Protein AF-A0A3D1HDV6-F1 (afdb_monomer_lite)

Structure (mmCIF, N/CA/C/O backbone):
data_AF-A0A3D1HDV6-F1
#
_entry.id   AF-A0A3D1HDV6-F1
#
loop_
_atom_site.group_PDB
_atom_site.id
_atom_site.type_symbol
_atom_site.label_atom_id
_atom_site.label_alt_id
_atom_site.label_comp_id
_atom_site.label_asym_id
_atom_site.label_entity_id
_atom_site.label_seq_id
_atom_site.pdbx_PDB_ins_code
_atom_site.Cartn_x
_atom_site.Cartn_y
_atom_site.Cartn_z
_atom_site.occupancy
_atom_site.B_iso_or_equiv
_atom_site.auth_seq_id
_atom_site.auth_comp_id
_atom_site.auth_asym_id
_atom_site.auth_atom_id
_atom_site.pdbx_PDB_model_num
ATOM 1 N N . MET A 1 1 ? 20.019 -2.415 -7.617 1.00 82.81 1 MET A N 1
ATOM 2 C CA . MET A 1 1 ? 20.484 -2.070 -8.975 1.00 82.81 1 MET A CA 1
ATOM 3 C C . MET A 1 1 ? 19.869 -3.050 -9.941 1.00 82.81 1 MET A C 1
ATOM 5 O O . MET A 1 1 ? 19.874 -4.248 -9.653 1.00 82.81 1 MET A O 1
ATOM 9 N N . VAL A 1 2 ? 19.450 -2.563 -11.102 1.00 87.31 2 VAL A N 1
ATOM 10 C CA . VAL A 1 2 ? 19.029 -3.405 -12.216 1.00 87.31 2 VAL A CA 1
ATOM 11 C C . VAL A 1 2 ? 19.843 -3.090 -13.467 1.00 87.31 2 VAL A C 1
ATOM 13 O O . VAL A 1 2 ? 20.175 -1.937 -13.741 1.00 87.31 2 VAL A O 1
ATOM 16 N N . SER A 1 3 ? 20.204 -4.132 -14.207 1.00 86.69 3 SER A N 1
ATOM 17 C CA . SER A 1 3 ? 20.861 -4.044 -15.506 1.00 86.69 3 SER A CA 1
ATOM 18 C C . SER A 1 3 ? 19.996 -4.740 -16.546 1.00 86.69 3 SER A C 1
ATOM 20 O O . SER A 1 3 ? 19.581 -5.888 -16.369 1.00 86.69 3 SER A O 1
ATOM 22 N N . ILE A 1 4 ? 19.685 -4.011 -17.609 1.00 88.56 4 ILE A N 1
ATOM 23 C CA . ILE A 1 4 ? 18.842 -4.474 -18.703 1.00 88.56 4 ILE A CA 1
ATOM 24 C C . ILE A 1 4 ? 19.732 -5.120 -19.759 1.00 88.56 4 ILE A C 1
ATOM 26 O O . ILE A 1 4 ? 20.730 -4.525 -20.163 1.00 88.56 4 ILE A O 1
ATOM 30 N N . ALA A 1 5 ? 19.352 -6.313 -20.215 1.00 86.06 5 ALA A N 1
ATOM 31 C CA . ALA A 1 5 ? 20.015 -7.016 -21.308 1.00 86.06 5 ALA A CA 1
ATOM 32 C C . ALA A 1 5 ? 20.197 -6.105 -22.539 1.00 86.06 5 ALA A C 1
ATOM 34 O O . ALA A 1 5 ? 19.350 -5.248 -22.811 1.00 86.06 5 ALA A O 1
ATOM 35 N N . GLN A 1 6 ? 21.308 -6.245 -23.272 1.00 86.19 6 GLN A N 1
ATOM 36 C CA . GLN A 1 6 ? 21.526 -5.489 -24.516 1.00 86.19 6 GLN A CA 1
ATOM 37 C C . GLN A 1 6 ? 20.803 -6.103 -25.715 1.00 86.19 6 GLN A C 1
ATOM 39 O O . GLN A 1 6 ? 20.452 -5.388 -26.653 1.00 86.19 6 GLN A O 1
ATOM 44 N N . ASN A 1 7 ? 20.609 -7.415 -25.692 1.00 85.75 7 ASN A N 1
ATOM 45 C CA . ASN A 1 7 ? 19.995 -8.211 -26.744 1.00 85.75 7 ASN A CA 1
ATOM 46 C C . ASN A 1 7 ? 19.249 -9.397 -26.107 1.00 85.75 7 ASN A C 1
ATOM 48 O O . ASN A 1 7 ? 19.387 -9.645 -24.911 1.00 85.75 7 ASN A O 1
ATOM 52 N N . ASP A 1 8 ? 18.488 -10.132 -26.915 1.00 80.50 8 ASP A N 1
ATOM 53 C CA . ASP A 1 8 ? 17.668 -11.260 -26.448 1.00 80.50 8 ASP A CA 1
ATOM 54 C C . ASP A 1 8 ? 18.495 -12.480 -25.982 1.00 80.50 8 ASP A C 1
ATOM 56 O O . ASP A 1 8 ? 17.931 -13.430 -25.440 1.00 80.50 8 ASP A O 1
ATOM 60 N N . GLU A 1 9 ? 19.818 -12.479 -26.192 1.00 84.56 9 GLU A N 1
ATOM 61 C CA . GLU A 1 9 ? 20.730 -13.533 -25.724 1.00 84.56 9 GLU A CA 1
ATOM 62 C C . GLU A 1 9 ? 21.292 -13.250 -24.315 1.00 84.56 9 GLU A C 1
ATOM 64 O O . GLU A 1 9 ? 21.787 -14.166 -23.653 1.00 84.56 9 GLU A O 1
ATOM 69 N N . ASP A 1 10 ? 21.183 -12.007 -23.832 1.00 85.62 10 ASP A N 1
ATOM 70 C CA . ASP A 1 10 ? 21.638 -11.575 -22.510 1.00 85.62 10 ASP A CA 1
ATOM 71 C C . ASP A 1 10 ? 20.520 -11.660 -21.452 1.00 85.62 10 ASP A C 1
ATOM 73 O O . ASP A 1 10 ? 19.330 -11.525 -21.733 1.00 85.62 10 ASP A O 1
ATOM 77 N N . ASN A 1 11 ? 20.905 -11.821 -20.182 1.00 84.06 11 ASN A N 1
ATOM 78 C CA . ASN A 1 11 ? 19.955 -11.818 -19.067 1.00 84.06 11 ASN A CA 1
ATOM 79 C C . ASN A 1 11 ? 19.744 -10.407 -18.504 1.00 84.06 11 ASN A C 1
ATOM 81 O O . ASN A 1 11 ? 20.699 -9.656 -18.306 1.00 84.06 11 ASN A O 1
ATOM 85 N N . HIS A 1 12 ? 18.504 -10.088 -18.123 1.00 84.56 12 HIS A N 1
ATOM 86 C CA . HIS A 1 12 ? 18.254 -8.999 -17.178 1.00 84.56 12 HIS A CA 1
ATOM 87 C C . HIS A 1 12 ? 18.770 -9.404 -15.794 1.00 84.56 12 HIS A C 1
ATOM 89 O O . HIS A 1 12 ? 18.513 -10.515 -15.327 1.00 84.56 12 HIS A O 1
ATOM 95 N N . ILE A 1 13 ? 19.488 -8.504 -15.125 1.00 89.81 13 ILE A N 1
ATOM 96 C CA . ILE A 1 13 ? 20.127 -8.786 -13.837 1.00 89.81 13 ILE A CA 1
ATOM 97 C C . ILE A 1 13 ? 19.598 -7.814 -12.792 1.00 89.81 13 ILE A C 1
ATOM 99 O O . ILE A 1 13 ? 19.781 -6.605 -12.911 1.00 89.81 13 ILE A O 1
ATOM 103 N N . ILE A 1 14 ? 19.012 -8.354 -11.725 1.00 90.88 14 ILE A N 1
ATOM 104 C CA . ILE A 1 14 ? 18.724 -7.613 -10.496 1.00 90.88 14 ILE A CA 1
ATOM 105 C C . ILE A 1 14 ? 19.784 -7.990 -9.463 1.00 90.88 14 ILE A C 1
ATOM 107 O O . ILE A 1 14 ? 19.974 -9.167 -9.158 1.00 90.88 14 ILE A O 1
ATOM 111 N N . LEU A 1 15 ? 20.463 -6.986 -8.909 1.00 90.50 15 LEU A N 1
ATOM 112 C CA . LEU A 1 15 ? 21.386 -7.161 -7.792 1.00 90.50 15 LEU A CA 1
ATOM 113 C C . LEU A 1 15 ? 20.774 -6.597 -6.510 1.00 90.50 15 LEU A C 1
ATOM 115 O O . LEU A 1 15 ? 20.483 -5.398 -6.420 1.00 90.50 15 LEU A O 1
ATOM 119 N N . VAL A 1 16 ? 20.655 -7.466 -5.505 1.00 90.69 16 VAL A N 1
ATOM 120 C CA . VAL A 1 16 ? 20.229 -7.136 -4.140 1.00 90.69 16 VAL A CA 1
ATOM 121 C C . VAL A 1 16 ? 21.398 -7.264 -3.162 1.00 90.69 16 VAL A C 1
ATOM 123 O O . VAL A 1 16 ? 22.299 -8.082 -3.342 1.00 90.69 16 VAL A O 1
ATOM 126 N N . ASN A 1 17 ? 21.406 -6.429 -2.122 1.00 89.94 17 ASN A N 1
ATOM 127 C CA . ASN A 1 17 ? 22.474 -6.420 -1.122 1.00 89.94 17 ASN A CA 1
ATOM 128 C C . ASN A 1 17 ? 22.297 -7.581 -0.131 1.00 89.94 17 ASN A C 1
ATOM 130 O O . ASN A 1 17 ? 21.363 -7.567 0.669 1.00 89.94 17 ASN A O 1
ATOM 134 N N . SER A 1 18 ? 23.230 -8.534 -0.133 1.00 93.31 18 SER A N 1
ATOM 135 C CA . SER A 1 18 ? 23.197 -9.720 0.733 1.00 93.31 18 SER A CA 1
ATOM 136 C C . SER A 1 18 ? 23.322 -9.422 2.231 1.00 93.31 18 SER A C 1
ATOM 138 O O . SER A 1 18 ? 23.033 -10.294 3.042 1.00 93.31 18 SER A O 1
ATOM 140 N N . ASN A 1 19 ? 23.762 -8.217 2.610 1.00 94.19 19 ASN A N 1
ATOM 141 C CA . ASN A 1 19 ? 23.863 -7.801 4.012 1.00 94.19 19 ASN A CA 1
ATOM 142 C C . ASN A 1 19 ? 22.526 -7.311 4.597 1.00 94.19 19 ASN A C 1
ATOM 144 O O . ASN A 1 19 ? 22.458 -7.038 5.792 1.00 94.19 19 ASN A O 1
ATOM 148 N N . LYS A 1 20 ? 21.486 -7.151 3.769 1.00 91.00 20 LYS A N 1
ATOM 149 C CA . LYS A 1 20 ? 20.131 -6.791 4.212 1.00 91.00 20 LYS A CA 1
ATOM 150 C C . LYS A 1 20 ? 19.368 -8.020 4.702 1.00 91.00 20 LYS A C 1
ATOM 152 O O . LYS A 1 20 ? 19.710 -9.144 4.328 1.00 91.00 20 LYS A O 1
ATOM 157 N N . SER A 1 21 ? 18.322 -7.821 5.499 1.00 92.81 21 SER A N 1
ATOM 158 C CA . SER A 1 21 ? 17.435 -8.917 5.904 1.00 92.81 21 SER A CA 1
ATOM 159 C C . SER A 1 21 ? 16.737 -9.541 4.689 1.00 92.81 21 SER A C 1
ATOM 161 O O . SER A 1 21 ? 16.686 -8.950 3.608 1.00 92.81 21 SER A O 1
ATOM 163 N N . ARG A 1 22 ? 16.172 -10.742 4.848 1.00 93.19 22 ARG A N 1
ATOM 164 C CA . ARG A 1 22 ? 15.433 -11.396 3.758 1.00 93.19 22 ARG A CA 1
ATOM 165 C C . ARG A 1 22 ? 14.226 -10.563 3.323 1.00 93.19 22 ARG A C 1
ATOM 167 O O . ARG A 1 22 ? 13.957 -10.460 2.133 1.00 93.19 22 ARG A O 1
ATOM 174 N N . GLU A 1 23 ? 13.536 -9.958 4.278 1.00 93.38 23 GLU A N 1
ATOM 175 C CA . GLU A 1 23 ? 12.374 -9.094 4.077 1.00 93.38 23 GLU A CA 1
ATOM 176 C C . GLU A 1 23 ? 12.757 -7.824 3.312 1.00 93.38 23 GLU A C 1
ATOM 178 O O . GLU A 1 23 ? 12.088 -7.436 2.354 1.00 93.38 23 GLU A O 1
ATOM 183 N N . GLU A 1 24 ? 13.875 -7.200 3.689 1.00 91.00 24 GLU A N 1
ATOM 184 C CA . GLU A 1 24 ? 14.412 -6.041 2.977 1.00 91.00 24 GLU A CA 1
ATOM 185 C C . GLU A 1 24 ? 14.844 -6.411 1.554 1.00 91.00 24 GLU A C 1
ATOM 187 O O . GLU A 1 24 ? 14.518 -5.697 0.608 1.00 91.00 24 GLU A O 1
ATOM 192 N N . GLN A 1 25 ? 15.547 -7.534 1.376 1.00 93.06 25 GLN A N 1
ATOM 193 C CA . GLN A 1 25 ? 15.947 -8.020 0.054 1.00 93.06 25 GLN A CA 1
ATOM 194 C C . GLN A 1 25 ? 14.735 -8.336 -0.825 1.00 93.06 25 GLN A C 1
ATOM 196 O O . GLN A 1 25 ? 14.765 -8.032 -2.014 1.00 93.06 25 GLN A O 1
ATOM 201 N N . ASN A 1 26 ? 13.671 -8.902 -0.251 1.00 92.75 26 ASN A N 1
ATOM 202 C CA . ASN A 1 26 ? 12.428 -9.206 -0.955 1.00 92.75 26 ASN A CA 1
ATOM 203 C C . ASN A 1 26 ? 11.780 -7.925 -1.502 1.00 92.75 26 ASN A C 1
ATOM 205 O O . ASN A 1 26 ? 11.525 -7.815 -2.700 1.00 92.75 26 ASN A O 1
ATOM 209 N N . PHE A 1 27 ? 11.606 -6.911 -0.648 1.00 93.88 27 PHE A N 1
ATOM 210 C CA . PHE A 1 27 ? 11.047 -5.626 -1.070 1.00 93.88 27 PHE A CA 1
ATOM 211 C C . PHE A 1 27 ? 11.945 -4.907 -2.089 1.00 93.88 27 PHE A C 1
ATOM 213 O O . PHE A 1 27 ? 11.462 -4.426 -3.113 1.00 93.88 27 PHE A O 1
ATOM 220 N N . HIS A 1 28 ? 13.261 -4.881 -1.852 1.00 92.44 28 HIS A N 1
ATOM 221 C CA . HIS A 1 28 ? 14.230 -4.304 -2.787 1.00 92.44 28 HIS A CA 1
ATOM 222 C C . HIS A 1 28 ? 14.201 -5.021 -4.144 1.00 92.44 28 HIS A C 1
ATOM 224 O O . HIS A 1 28 ? 14.245 -4.367 -5.178 1.00 92.44 28 HIS A O 1
ATOM 230 N N . GLY A 1 29 ? 14.090 -6.350 -4.167 1.00 92.94 29 GLY A N 1
ATOM 231 C CA . GLY A 1 29 ? 13.993 -7.121 -5.405 1.00 92.94 29 GLY A CA 1
ATOM 232 C C . GLY A 1 29 ? 12.786 -6.708 -6.248 1.00 92.94 29 GLY A C 1
ATOM 233 O O . GLY A 1 29 ? 12.935 -6.469 -7.446 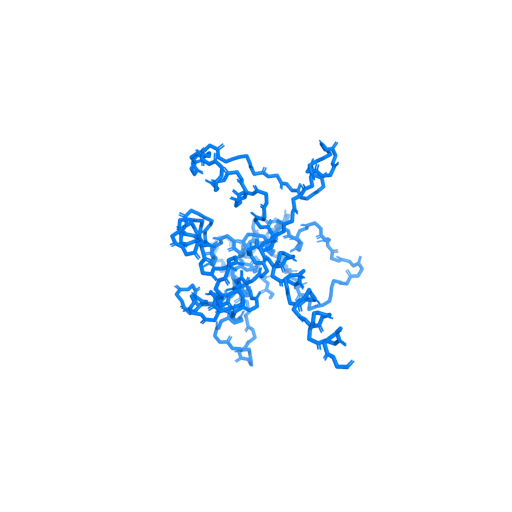1.00 92.94 29 GLY A O 1
ATOM 234 N N . PHE A 1 30 ? 11.612 -6.548 -5.627 1.00 94.50 30 PHE A N 1
ATOM 235 C CA . PHE A 1 30 ? 10.431 -6.045 -6.331 1.00 94.50 30 PHE A CA 1
ATOM 236 C C . PHE A 1 30 ? 10.592 -4.597 -6.797 1.00 94.50 30 PHE A C 1
ATOM 238 O O . PHE A 1 30 ? 10.198 -4.285 -7.915 1.00 94.50 30 PHE A O 1
ATOM 245 N N . HIS A 1 31 ? 11.201 -3.726 -5.993 1.00 93.31 31 HIS A N 1
ATOM 246 C CA . HIS A 1 31 ? 11.485 -2.345 -6.397 1.00 93.31 31 HIS A CA 1
ATOM 247 C C . HIS A 1 31 ? 12.322 -2.300 -7.685 1.00 93.31 31 HIS A C 1
ATOM 249 O O . HIS A 1 31 ? 11.954 -1.633 -8.649 1.00 93.31 31 HIS A O 1
ATOM 255 N N . GLU A 1 32 ? 13.407 -3.071 -7.745 1.00 91.56 32 GLU A N 1
ATOM 256 C CA . GLU A 1 32 ? 14.270 -3.144 -8.930 1.00 91.56 32 GLU A CA 1
ATOM 257 C C . GLU A 1 32 ? 13.571 -3.801 -10.129 1.00 91.56 32 GLU A C 1
ATOM 259 O O . GLU A 1 32 ? 13.813 -3.420 -11.273 1.00 91.56 32 GLU A O 1
ATOM 264 N N . LEU A 1 33 ? 12.667 -4.756 -9.887 1.00 92.06 33 LEU A N 1
ATOM 265 C CA . LEU A 1 33 ? 11.842 -5.362 -10.933 1.00 92.06 33 LEU A CA 1
ATOM 266 C C . LEU A 1 33 ? 10.919 -4.331 -11.601 1.00 92.06 33 LEU A C 1
ATOM 268 O O . LEU A 1 33 ? 10.776 -4.349 -12.822 1.00 92.06 33 LEU A O 1
ATOM 272 N N . ILE A 1 34 ? 10.322 -3.413 -10.834 1.00 91.56 34 ILE A N 1
ATOM 273 C CA . ILE A 1 34 ? 9.437 -2.364 -11.374 1.00 91.56 34 ILE A CA 1
ATOM 274 C C . ILE A 1 34 ? 10.204 -1.341 -12.221 1.00 91.56 34 ILE A C 1
ATOM 276 O O . ILE A 1 34 ? 9.627 -0.745 -13.128 1.00 91.56 34 ILE A O 1
ATOM 280 N N . HIS A 1 35 ? 11.508 -1.181 -11.995 1.00 88.19 35 HIS A N 1
ATOM 281 C CA . HIS A 1 35 ? 12.364 -0.342 -12.837 1.00 88.19 35 HIS A CA 1
ATOM 282 C C . HIS A 1 35 ? 12.670 -0.954 -14.213 1.00 88.19 35 HIS A C 1
ATOM 284 O O . HIS A 1 35 ? 13.010 -0.230 -15.141 1.00 88.19 35 HIS A O 1
ATOM 290 N N . ILE A 1 36 ? 12.527 -2.269 -14.408 1.00 87.75 36 ILE A N 1
ATOM 291 C CA . ILE A 1 36 ? 12.778 -2.903 -15.717 1.00 87.75 36 ILE A CA 1
ATOM 292 C C . ILE A 1 36 ? 11.960 -2.269 -16.856 1.00 87.75 36 ILE A C 1
ATOM 294 O O . ILE A 1 36 ? 12.561 -1.860 -17.851 1.00 87.75 36 ILE A O 1
ATOM 298 N N . PRO A 1 37 ? 10.622 -2.142 -16.752 1.00 85.81 37 PRO A N 1
ATOM 299 C CA . PRO A 1 37 ? 9.817 -1.531 -17.808 1.00 85.81 37 PRO A CA 1
ATOM 300 C C . PRO A 1 37 ? 10.013 -0.015 -17.960 1.00 85.81 37 PRO A C 1
ATOM 302 O O . PRO A 1 37 ? 9.477 0.551 -18.910 1.00 85.81 37 PRO A O 1
ATOM 305 N N . THR A 1 38 ? 10.735 0.658 -17.055 1.00 83.50 38 THR A N 1
ATOM 306 C CA . THR A 1 38 ? 11.004 2.107 -17.148 1.00 83.50 38 THR A CA 1
ATOM 307 C C . THR A 1 38 ? 12.294 2.420 -17.906 1.00 83.50 38 THR A C 1
ATOM 309 O O . THR A 1 38 ? 12.593 3.586 -18.153 1.00 83.50 38 THR A O 1
ATOM 312 N N . ALA A 1 39 ? 13.064 1.401 -18.299 1.00 82.62 39 ALA A N 1
ATOM 313 C CA . ALA A 1 39 ? 14.294 1.588 -19.050 1.00 82.62 39 ALA A CA 1
ATOM 314 C C . ALA A 1 39 ? 14.023 1.985 -20.510 1.00 82.62 39 ALA A C 1
ATOM 316 O O . ALA A 1 39 ? 13.399 1.247 -21.269 1.00 82.62 39 ALA A O 1
ATOM 317 N N . ASP A 1 40 ? 14.589 3.117 -20.932 1.00 78.44 40 ASP A N 1
ATOM 318 C CA . ASP A 1 40 ? 14.392 3.647 -22.287 1.00 78.44 40 ASP A CA 1
ATOM 319 C C . ASP A 1 40 ? 15.103 2.836 -23.384 1.00 78.44 40 ASP A C 1
ATOM 321 O O . ASP A 1 40 ? 14.745 2.929 -24.561 1.00 78.44 40 ASP A O 1
ATOM 325 N N . LYS A 1 41 ? 16.171 2.101 -23.037 1.00 81.19 41 LYS A N 1
ATOM 326 C CA . LYS A 1 41 ? 17.023 1.379 -23.999 1.00 81.19 41 LYS A CA 1
ATOM 327 C C . LYS A 1 41 ? 17.588 0.074 -23.417 1.00 81.19 41 LYS A C 1
ATOM 329 O O . LYS A 1 41 ? 17.934 0.051 -22.230 1.00 81.19 41 LYS A O 1
ATOM 334 N N . PRO A 1 42 ? 17.787 -0.968 -24.248 1.00 79.75 42 PRO A N 1
ATOM 335 C CA . PRO A 1 42 ? 18.593 -2.136 -23.889 1.00 79.75 42 PRO A CA 1
ATOM 336 C C . PRO A 1 42 ? 19.993 -1.739 -23.396 1.00 79.75 42 PRO A C 1
ATOM 338 O O . PRO A 1 42 ? 20.547 -0.726 -23.831 1.00 79.75 42 PRO A O 1
ATOM 341 N N . GLY A 1 43 ? 20.571 -2.516 -22.480 1.00 77.44 43 GLY A N 1
ATOM 342 C CA . GLY A 1 43 ? 21.888 -2.232 -21.894 1.00 77.44 43 GLY A CA 1
ATOM 343 C C . GLY A 1 43 ? 21.911 -1.149 -20.812 1.00 77.44 43 GLY A C 1
ATOM 344 O O . GLY A 1 43 ? 22.988 -0.812 -20.318 1.00 77.44 43 GLY A O 1
ATOM 345 N N . THR A 1 44 ? 20.762 -0.571 -20.450 1.00 82.44 44 THR A N 1
ATOM 346 C CA . THR A 1 44 ? 20.687 0.453 -19.399 1.00 82.44 44 THR A CA 1
ATOM 347 C C . THR A 1 44 ? 20.937 -0.170 -18.026 1.00 82.44 44 THR A C 1
ATOM 349 O O . THR A 1 44 ? 20.356 -1.199 -17.685 1.00 82.44 44 THR A O 1
ATOM 352 N N . THR A 1 45 ? 21.763 0.485 -17.210 1.00 79.12 45 THR A N 1
ATOM 353 C CA . THR A 1 45 ? 21.914 0.158 -15.787 1.00 79.12 45 THR A CA 1
ATOM 354 C C . THR A 1 45 ? 21.264 1.250 -14.956 1.00 79.12 45 THR A C 1
ATOM 356 O O . THR A 1 45 ? 21.684 2.408 -15.002 1.00 79.12 45 THR A O 1
ATOM 359 N N . LEU A 1 46 ? 20.261 0.870 -14.172 1.00 79.38 46 LEU A N 1
ATOM 360 C CA . LEU A 1 46 ? 19.573 1.752 -13.243 1.00 79.38 46 LEU A CA 1
ATOM 361 C C . LEU A 1 46 ? 20.146 1.507 -11.846 1.00 79.38 46 LEU A C 1
ATOM 363 O O . LEU A 1 46 ? 20.059 0.417 -11.271 1.00 79.38 46 LEU A O 1
ATOM 367 N N . ASN A 1 47 ? 20.810 2.537 -11.329 1.00 70.94 47 ASN A N 1
ATOM 368 C CA . ASN A 1 47 ? 21.369 2.532 -9.987 1.00 70.94 47 ASN A CA 1
ATOM 369 C C . ASN A 1 47 ? 20.394 3.224 -9.042 1.00 70.94 47 ASN A C 1
ATOM 371 O O . ASN A 1 47 ? 20.229 4.442 -9.124 1.00 70.94 47 ASN A O 1
ATOM 375 N N . CYS A 1 48 ? 19.813 2.444 -8.137 1.00 62.62 48 CYS A N 1
ATOM 376 C CA . CYS A 1 48 ? 18.941 2.925 -7.076 1.00 62.62 48 CYS A CA 1
ATOM 377 C C . CYS A 1 48 ? 19.795 3.157 -5.825 1.00 62.62 48 CYS A C 1
ATOM 379 O O . CYS A 1 48 ? 20.438 2.232 -5.319 1.00 62.62 48 CYS A O 1
ATOM 381 N N . PHE A 1 49 ? 19.883 4.405 -5.368 1.00 60.94 49 PHE A N 1
ATOM 382 C CA . PHE A 1 49 ? 20.606 4.759 -4.147 1.00 60.94 49 PHE A CA 1
ATOM 383 C C . PHE A 1 49 ? 19.616 4.975 -3.000 1.00 60.94 49 PHE A C 1
ATOM 385 O O . PHE A 1 49 ? 18.559 5.561 -3.204 1.00 60.94 49 PHE A O 1
ATOM 392 N N . ASP A 1 50 ? 20.000 4.609 -1.771 1.00 49.12 50 ASP A N 1
ATOM 393 C CA . ASP A 1 50 ? 19.169 4.812 -0.565 1.00 49.12 50 ASP A CA 1
ATOM 394 C C . ASP A 1 50 ? 18.771 6.291 -0.334 1.00 49.12 50 ASP A C 1
ATOM 396 O O . ASP A 1 50 ? 17.858 6.595 0.431 1.00 49.12 50 ASP A O 1
ATOM 400 N N . LYS A 1 51 ? 19.464 7.236 -0.987 1.00 53.41 51 LYS A N 1
ATOM 401 C CA . LYS A 1 51 ? 19.075 8.646 -1.083 1.00 53.41 51 LYS A CA 1
ATOM 402 C C . LYS A 1 51 ? 18.975 9.034 -2.551 1.00 53.41 51 LYS A C 1
ATOM 404 O O . LYS A 1 51 ? 19.980 8.933 -3.258 1.00 53.41 51 LYS A O 1
ATOM 409 N N . VAL A 1 52 ? 17.808 9.550 -2.951 1.00 55.38 52 VAL A N 1
ATOM 410 C CA . VAL A 1 52 ? 17.563 10.103 -4.291 1.00 55.38 52 V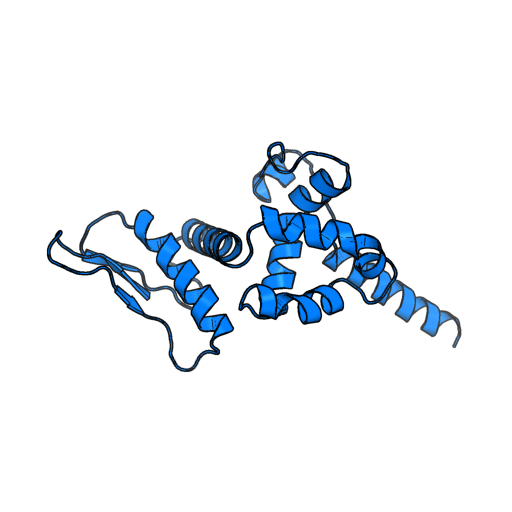AL A CA 1
ATOM 411 C C . VAL A 1 52 ? 18.658 11.119 -4.609 1.00 55.38 52 VAL A C 1
ATOM 413 O O . VAL A 1 52 ? 18.762 12.172 -3.972 1.00 55.38 52 VAL A O 1
ATOM 416 N N . LYS A 1 53 ? 19.527 10.786 -5.563 1.00 57.44 53 LYS A N 1
ATOM 417 C CA . LYS A 1 53 ? 20.542 11.717 -6.066 1.00 57.44 53 LYS A CA 1
ATOM 418 C C . LYS A 1 53 ? 19.881 12.728 -7.013 1.00 57.44 53 LYS A C 1
ATOM 420 O O . LYS A 1 53 ? 18.867 12.397 -7.617 1.00 57.44 53 LYS A O 1
ATOM 425 N N . PRO A 1 54 ? 20.471 13.920 -7.233 1.00 52.47 54 PRO A N 1
ATOM 426 C CA . PRO A 1 54 ? 19.905 14.950 -8.120 1.00 52.47 54 PRO A CA 1
ATOM 427 C C . PRO A 1 54 ? 19.596 14.485 -9.553 1.00 52.47 54 PRO A C 1
ATOM 429 O O . PRO A 1 54 ? 18.827 15.134 -10.250 1.00 52.47 54 PRO A O 1
ATOM 432 N N . ASN A 1 55 ? 20.193 13.368 -9.979 1.00 57.44 55 ASN A N 1
ATOM 433 C CA . ASN A 1 55 ? 20.051 12.803 -11.318 1.00 57.44 55 ASN A CA 1
ATOM 434 C C . ASN A 1 55 ? 19.117 11.573 -11.366 1.00 57.44 55 ASN A C 1
ATOM 436 O O . ASN A 1 55 ? 19.085 10.899 -12.390 1.00 57.44 55 ASN A O 1
ATOM 440 N N . GLN A 1 56 ? 18.421 11.234 -10.275 1.00 66.62 56 GLN A N 1
ATOM 441 C CA . GLN A 1 56 ? 17.396 10.184 -10.260 1.00 66.62 56 GLN A CA 1
ATOM 442 C C . GLN A 1 56 ? 16.008 10.815 -10.391 1.00 66.62 56 GLN A C 1
ATOM 444 O O . GLN A 1 56 ? 15.700 11.796 -9.712 1.00 66.62 56 GLN A O 1
ATOM 449 N N . ASP A 1 57 ? 15.173 10.247 -11.259 1.00 81.81 57 ASP A N 1
ATOM 450 C CA . ASP A 1 57 ? 13.796 10.697 -11.433 1.00 81.81 57 ASP A CA 1
ATOM 451 C C . ASP A 1 57 ? 12.957 10.276 -10.218 1.00 81.81 57 ASP A C 1
ATOM 453 O O . ASP A 1 57 ? 12.676 9.097 -9.997 1.00 81.81 57 ASP A O 1
ATOM 457 N N . SER A 1 58 ? 12.551 11.261 -9.417 1.00 82.56 58 SER A N 1
ATOM 458 C CA . SER A 1 58 ? 11.776 11.036 -8.197 1.00 82.56 58 SER A CA 1
ATOM 459 C C . SER A 1 58 ? 10.401 10.418 -8.457 1.00 82.56 58 SER A C 1
ATOM 461 O O . SER A 1 58 ? 9.872 9.739 -7.576 1.00 82.56 58 SER A O 1
ATOM 463 N N . TYR A 1 59 ? 9.824 10.613 -9.647 1.00 85.75 59 TYR A N 1
ATOM 464 C CA . TYR A 1 59 ? 8.573 9.971 -10.030 1.00 85.75 59 TYR A CA 1
ATOM 465 C C . TYR A 1 59 ? 8.773 8.478 -10.291 1.00 85.75 59 TYR A C 1
ATOM 467 O O . TYR A 1 59 ? 7.963 7.678 -9.824 1.00 85.75 59 TYR A O 1
ATOM 475 N N . LEU A 1 60 ? 9.855 8.092 -10.976 1.00 87.81 60 LEU A N 1
ATOM 476 C CA . LEU A 1 60 ? 10.159 6.681 -11.232 1.00 87.81 60 LEU A CA 1
ATOM 477 C C . LEU A 1 60 ? 10.500 5.931 -9.941 1.00 87.81 60 LEU A C 1
ATOM 479 O O . LEU A 1 60 ? 10.018 4.822 -9.740 1.00 87.81 60 LEU A O 1
ATOM 483 N N . GLU A 1 61 ? 11.247 6.550 -9.026 1.00 88.00 61 GLU A N 1
ATOM 484 C CA . GLU A 1 61 ? 11.534 5.962 -7.708 1.00 88.00 61 GLU A CA 1
ATOM 485 C C . GLU A 1 61 ? 10.266 5.800 -6.859 1.00 88.00 61 GLU A C 1
ATOM 487 O O . GLU A 1 61 ? 10.069 4.780 -6.194 1.00 88.00 61 GLU A O 1
ATOM 492 N N . TRP A 1 62 ? 9.367 6.790 -6.895 1.00 89.12 62 TRP A N 1
ATOM 493 C CA . TRP A 1 62 ? 8.058 6.670 -6.256 1.00 89.12 62 TRP A CA 1
ATOM 494 C C . TRP A 1 62 ? 7.235 5.532 -6.876 1.00 89.12 62 TRP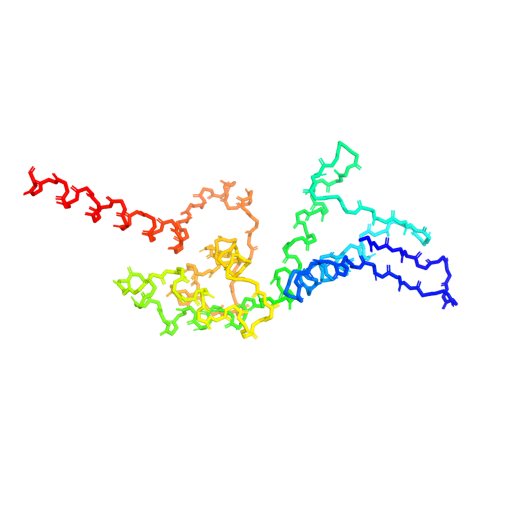 A C 1
ATOM 496 O O . TRP A 1 62 ? 6.693 4.708 -6.141 1.00 89.12 62 TRP A O 1
ATOM 506 N N . LEU A 1 63 ? 7.182 5.443 -8.208 1.00 90.62 63 LEU A N 1
ATOM 507 C CA . LEU A 1 63 ? 6.464 4.385 -8.920 1.00 90.62 63 LEU A CA 1
ATOM 508 C C . LEU A 1 63 ? 7.019 2.996 -8.579 1.00 90.62 63 LEU A C 1
ATOM 510 O O . LEU A 1 63 ? 6.241 2.075 -8.338 1.00 90.62 63 LEU A O 1
ATOM 514 N N . ALA A 1 64 ? 8.344 2.853 -8.508 1.00 91.81 64 ALA A N 1
ATOM 515 C CA . ALA A 1 64 ? 9.004 1.613 -8.118 1.00 91.81 64 ALA A CA 1
ATOM 516 C C . ALA A 1 64 ? 8.663 1.197 -6.685 1.00 91.81 64 ALA A C 1
ATOM 518 O O . ALA A 1 64 ? 8.381 0.025 -6.440 1.00 91.81 64 ALA A O 1
ATOM 519 N N . ASN A 1 65 ? 8.595 2.147 -5.750 1.00 91.56 65 ASN A N 1
ATOM 520 C CA . ASN A 1 65 ? 8.161 1.874 -4.380 1.00 91.56 65 ASN A CA 1
ATOM 521 C C . ASN A 1 65 ? 6.687 1.456 -4.292 1.00 91.56 65 ASN A C 1
ATOM 523 O O . ASN A 1 65 ? 6.380 0.484 -3.603 1.00 91.56 65 ASN A O 1
ATOM 527 N N . GLU A 1 66 ? 5.777 2.135 -4.996 1.00 92.69 66 GLU A N 1
ATOM 528 C CA . GLU A 1 66 ? 4.358 1.744 -5.016 1.00 92.69 66 GLU A CA 1
ATOM 529 C C . GLU A 1 66 ? 4.151 0.379 -5.679 1.00 92.69 66 GLU A C 1
ATOM 531 O O . GLU A 1 66 ? 3.377 -0.442 -5.185 1.00 92.69 66 GLU A O 1
ATOM 536 N N . GLY A 1 67 ? 4.869 0.114 -6.773 1.00 94.56 67 GLY A N 1
ATOM 537 C CA . GLY A 1 67 ? 4.841 -1.175 -7.454 1.00 94.56 67 GLY A CA 1
ATOM 538 C C . GLY A 1 67 ? 5.399 -2.296 -6.578 1.00 94.56 67 GLY A C 1
ATOM 539 O O . GLY A 1 67 ? 4.771 -3.345 -6.463 1.00 94.56 67 GLY A O 1
ATOM 540 N N . ALA A 1 68 ? 6.520 -2.067 -5.889 1.00 95.81 68 ALA A N 1
ATOM 541 C CA . ALA A 1 68 ? 7.078 -3.026 -4.938 1.00 95.81 68 ALA A CA 1
ATOM 542 C C . ALA A 1 68 ? 6.104 -3.334 -3.802 1.00 95.81 68 ALA A C 1
ATOM 544 O O . ALA A 1 68 ? 5.925 -4.494 -3.432 1.00 95.81 68 ALA A O 1
ATOM 545 N N . ALA A 1 69 ? 5.439 -2.304 -3.281 1.00 96.31 69 ALA A N 1
ATOM 546 C CA . ALA A 1 69 ? 4.467 -2.460 -2.216 1.00 96.31 69 ALA A CA 1
ATOM 547 C C . ALA A 1 69 ? 3.218 -3.229 -2.666 1.00 96.31 69 ALA A C 1
ATOM 549 O O . ALA A 1 69 ? 2.727 -4.044 -1.896 1.00 96.31 69 ALA A O 1
ATOM 550 N N . GLU A 1 70 ? 2.730 -3.043 -3.898 1.00 97.19 70 GLU A N 1
ATOM 551 C CA . GLU A 1 70 ? 1.626 -3.855 -4.438 1.00 97.19 70 GLU A CA 1
ATOM 552 C C . GLU A 1 70 ? 2.045 -5.302 -4.726 1.00 97.19 70 GLU A C 1
ATOM 554 O O . GLU A 1 70 ? 1.266 -6.216 -4.474 1.00 97.19 70 GLU A O 1
ATOM 559 N N . MET A 1 71 ? 3.269 -5.533 -5.207 1.00 97.00 71 MET A N 1
ATOM 560 C CA . MET A 1 71 ? 3.782 -6.888 -5.448 1.00 97.00 71 MET A CA 1
ATOM 561 C C . MET A 1 71 ? 3.980 -7.667 -4.144 1.00 97.00 71 MET A C 1
ATOM 563 O O . MET A 1 71 ? 3.637 -8.846 -4.072 1.00 97.00 71 MET A O 1
ATOM 567 N N . ALA A 1 72 ? 4.525 -7.013 -3.115 1.00 97.12 72 ALA A N 1
ATOM 568 C CA . ALA A 1 72 ? 4.779 -7.634 -1.820 1.00 97.12 72 ALA A CA 1
ATOM 569 C C . ALA A 1 72 ? 3.512 -7.731 -0.957 1.00 97.12 72 ALA A C 1
ATOM 571 O O . ALA A 1 72 ? 3.294 -8.736 -0.287 1.00 97.12 72 ALA A O 1
ATOM 572 N N . VAL A 1 73 ? 2.669 -6.696 -0.974 1.00 98.25 73 VAL A N 1
ATOM 573 C CA . VAL A 1 73 ? 1.468 -6.576 -0.137 1.00 98.25 73 VAL A CA 1
ATOM 574 C C . VAL A 1 73 ? 0.274 -6.139 -1.004 1.00 98.25 73 VAL A C 1
ATOM 576 O O . VAL A 1 73 ? -0.125 -4.964 -0.984 1.00 98.25 73 VAL A O 1
ATOM 579 N N . PRO A 1 74 ? -0.325 -7.072 -1.771 1.00 97.81 74 PRO A N 1
ATOM 580 C CA . PRO A 1 74 ? -1.413 -6.751 -2.687 1.00 97.81 74 PRO A CA 1
ATOM 581 C C . PRO A 1 74 ? -2.627 -6.195 -1.949 1.00 97.81 74 PRO A C 1
ATOM 583 O O . PRO A 1 74 ? -3.134 -6.814 -1.003 1.00 97.81 74 PRO A O 1
ATOM 586 N N . TYR A 1 75 ? -3.161 -5.061 -2.409 1.00 98.06 75 TYR A N 1
ATOM 587 C CA . TYR A 1 75 ? -4.278 -4.399 -1.724 1.00 98.06 75 TYR A CA 1
ATOM 588 C C . TYR A 1 75 ? -5.511 -5.314 -1.623 1.00 98.06 75 TYR A C 1
ATOM 590 O O . TYR A 1 75 ? -6.225 -5.305 -0.622 1.00 98.06 75 TYR A O 1
ATOM 598 N N . LYS A 1 76 ? -5.739 -6.162 -2.634 1.00 97.81 76 LYS A N 1
ATOM 599 C CA . LYS A 1 76 ? -6.868 -7.107 -2.674 1.00 97.81 76 LYS A CA 1
ATOM 600 C C . LYS A 1 76 ? -6.816 -8.169 -1.577 1.00 97.81 76 LYS A C 1
ATOM 602 O O . LYS A 1 76 ? -7.848 -8.762 -1.281 1.00 97.81 76 LYS A O 1
ATOM 607 N N . ILE A 1 77 ? -5.642 -8.404 -0.992 1.00 98.50 77 ILE A N 1
ATOM 608 C CA . ILE A 1 77 ? -5.448 -9.306 0.147 1.00 98.50 77 ILE A CA 1
ATOM 609 C C . ILE A 1 77 ? -5.475 -8.501 1.448 1.00 98.50 77 ILE A C 1
ATOM 611 O O . ILE A 1 77 ? -6.201 -8.849 2.378 1.00 98.50 77 ILE A O 1
ATOM 615 N N . LEU A 1 78 ? -4.742 -7.386 1.489 1.00 98.62 78 LEU A N 1
ATOM 616 C CA . LEU A 1 78 ? -4.598 -6.561 2.685 1.00 98.62 78 LEU A CA 1
ATOM 617 C C . LEU A 1 78 ? -5.927 -5.950 3.162 1.00 98.62 78 LEU A C 1
ATOM 619 O O . LEU A 1 78 ? -6.237 -5.996 4.350 1.00 98.62 78 LEU A O 1
ATOM 623 N N . LEU A 1 79 ? -6.728 -5.375 2.262 1.00 98.69 79 LEU A N 1
ATOM 624 C CA . LEU A 1 79 ? -7.951 -4.653 2.637 1.00 98.69 79 LEU A CA 1
ATOM 625 C C . LEU A 1 79 ? -8.997 -5.554 3.322 1.00 98.69 79 LEU A C 1
ATOM 627 O O . LEU A 1 79 ? -9.552 -5.136 4.343 1.00 98.69 79 LEU A O 1
ATOM 631 N N . PRO A 1 80 ? -9.274 -6.782 2.838 1.00 98.62 80 PRO A N 1
ATOM 632 C CA . PRO A 1 80 ? -10.092 -7.747 3.571 1.00 98.62 80 PRO A CA 1
ATOM 633 C C . PRO A 1 80 ? -9.586 -8.051 4.984 1.00 98.62 80 PRO A C 1
ATOM 635 O O . PRO A 1 80 ? -10.403 -8.069 5.903 1.00 98.62 80 PRO A O 1
ATOM 638 N N . MET A 1 81 ? -8.272 -8.228 5.167 1.00 98.56 81 MET A N 1
ATOM 639 C CA . MET A 1 81 ? -7.674 -8.489 6.485 1.00 98.56 81 MET A CA 1
ATOM 640 C C . MET A 1 81 ? -7.866 -7.304 7.436 1.00 98.56 81 MET A C 1
ATOM 642 O O . MET A 1 81 ? -8.299 -7.480 8.576 1.00 98.56 81 MET A O 1
ATOM 646 N N . ILE A 1 82 ? -7.635 -6.082 6.946 1.00 98.50 82 ILE A N 1
ATOM 647 C CA . ILE A 1 82 ? -7.909 -4.854 7.704 1.00 98.50 82 ILE A CA 1
ATOM 648 C C . ILE A 1 82 ? -9.381 -4.809 8.114 1.00 98.50 82 ILE A C 1
ATOM 650 O O . ILE A 1 82 ? -9.691 -4.564 9.274 1.00 98.50 82 ILE A O 1
ATOM 654 N N . LYS A 1 83 ? -10.312 -5.081 7.191 1.00 98.44 83 LYS A N 1
ATOM 655 C CA . LYS A 1 83 ? -11.751 -5.046 7.488 1.00 98.44 83 LYS A CA 1
ATOM 656 C C . LYS A 1 83 ? -12.160 -6.071 8.548 1.00 98.44 83 LYS A C 1
ATOM 658 O O . LYS A 1 83 ? -13.026 -5.756 9.360 1.00 98.44 83 LYS A O 1
ATOM 663 N N . SER A 1 84 ? -11.557 -7.262 8.568 1.00 98.19 84 SER A N 1
ATOM 664 C CA . SER A 1 84 ? -11.844 -8.266 9.601 1.00 98.19 84 SER A CA 1
ATOM 665 C C . SER A 1 84 ? -11.314 -7.895 10.987 1.00 98.19 84 SER A C 1
ATOM 667 O O . SER A 1 84 ? -11.883 -8.345 11.977 1.00 98.19 84 SER A O 1
ATOM 669 N N . GLU A 1 85 ? -10.271 -7.067 11.073 1.00 97.94 85 GLU A N 1
ATOM 670 C CA . GLU A 1 85 ? -9.613 -6.703 12.340 1.00 97.94 85 GLU A CA 1
ATOM 671 C C . GLU A 1 85 ? -9.762 -5.216 12.698 1.00 97.94 85 GLU A C 1
ATOM 673 O O . GLU A 1 85 ? -9.172 -4.738 13.664 1.00 97.94 85 GLU A O 1
ATOM 678 N N . ILE A 1 86 ? -10.602 -4.476 11.967 1.00 97.19 86 ILE A N 1
ATOM 679 C CA . ILE A 1 86 ? -10.708 -3.016 12.077 1.00 97.19 86 ILE A CA 1
ATOM 680 C C . ILE A 1 86 ? -11.059 -2.541 13.493 1.00 97.19 86 ILE A C 1
ATOM 682 O O . ILE A 1 86 ? -10.591 -1.493 13.930 1.00 97.19 86 ILE A O 1
ATOM 686 N N . HIS A 1 87 ? -11.851 -3.323 14.231 1.00 95.94 87 HIS A N 1
ATOM 687 C CA . HIS A 1 87 ? -12.189 -3.023 15.620 1.00 95.94 87 HIS A CA 1
ATOM 688 C C . HIS A 1 87 ? -10.948 -3.048 16.526 1.00 95.94 87 HIS A C 1
ATOM 690 O O . HIS A 1 87 ? -10.721 -2.110 17.290 1.00 95.94 87 HIS A O 1
ATOM 696 N N . GLU A 1 88 ? -10.108 -4.078 16.400 1.00 95.44 88 GLU A N 1
ATOM 697 C CA . GLU A 1 88 ? -8.858 -4.198 17.160 1.00 95.44 88 GLU A CA 1
ATOM 698 C C . GLU A 1 88 ? -7.847 -3.121 16.762 1.00 95.44 88 GLU A C 1
ATOM 700 O O . GLU A 1 88 ? -7.156 -2.567 17.617 1.00 95.44 88 GLU A O 1
ATOM 705 N N . MET A 1 89 ? -7.808 -2.757 15.480 1.00 95.81 89 MET A N 1
ATOM 706 C CA . MET A 1 89 ? -6.928 -1.698 14.988 1.00 95.81 89 MET A CA 1
ATOM 707 C C . MET A 1 89 ? -7.331 -0.307 15.501 1.00 95.81 89 MET A C 1
ATOM 709 O O . MET A 1 89 ? -6.461 0.499 15.815 1.00 95.81 89 MET A O 1
ATOM 713 N N . LEU A 1 90 ? -8.631 -0.002 15.598 1.00 93.12 90 LEU A N 1
ATOM 714 C CA . LEU A 1 90 ? -9.111 1.324 16.016 1.00 93.12 90 LEU A CA 1
ATOM 715 C C . LEU A 1 90 ? -9.254 1.470 17.536 1.00 93.12 90 LEU A C 1
ATOM 717 O O . LEU A 1 90 ? -8.942 2.524 18.094 1.00 93.12 90 LEU A O 1
ATOM 721 N N . ILE A 1 91 ? -9.741 0.434 18.218 1.00 89.50 91 ILE A N 1
ATOM 722 C CA . ILE A 1 91 ? -10.132 0.496 19.637 1.00 89.50 91 ILE A CA 1
ATOM 723 C C . ILE A 1 91 ? -9.224 -0.380 20.503 1.00 89.50 91 ILE A C 1
ATOM 725 O O . ILE A 1 91 ? -8.889 0.015 21.616 1.00 89.50 91 ILE A O 1
ATOM 729 N N . GLY A 1 92 ? -8.786 -1.525 19.981 1.00 91.12 92 GLY A N 1
ATOM 730 C CA . GLY A 1 92 ? -7.903 -2.460 20.677 1.00 91.12 92 GLY A CA 1
ATOM 731 C C . GLY A 1 92 ? -6.420 -2.105 20.545 1.00 91.12 92 GLY A C 1
ATOM 732 O O . GLY A 1 92 ? -6.009 -0.953 20.716 1.00 91.12 92 GLY A O 1
ATOM 733 N N . ASN A 1 93 ? -5.612 -3.111 20.215 1.00 90.44 93 ASN A N 1
ATOM 734 C CA . ASN A 1 93 ? -4.147 -3.053 20.255 1.00 90.44 93 ASN A CA 1
ATOM 735 C C . ASN A 1 93 ? -3.495 -2.100 19.237 1.00 90.44 93 ASN A C 1
ATOM 737 O O . ASN A 1 93 ? -2.303 -1.835 19.360 1.00 90.44 93 ASN A O 1
ATOM 741 N N . GLY A 1 94 ? -4.248 -1.557 18.276 1.00 94.62 94 GLY A N 1
ATOM 742 C CA . GLY A 1 94 ? -3.737 -0.549 17.345 1.00 94.62 94 GLY A CA 1
ATOM 743 C C . GLY A 1 94 ? -3.248 -1.102 16.005 1.00 94.62 94 GLY A C 1
ATOM 744 O O . GLY A 1 94 ? -3.199 -2.314 15.771 1.00 94.62 94 GLY A O 1
ATOM 745 N N . THR A 1 95 ? -2.890 -0.196 15.094 1.00 96.81 95 THR A N 1
ATOM 746 C CA . THR A 1 95 ? -2.415 -0.527 13.742 1.00 96.81 95 THR A CA 1
ATOM 747 C C . THR A 1 95 ? -1.025 -1.153 13.790 1.00 96.81 95 THR A C 1
ATOM 749 O O . THR A 1 95 ? -0.745 -2.057 13.001 1.00 96.81 95 THR A O 1
ATOM 752 N N . TRP A 1 96 ? -0.155 -0.734 14.717 1.00 96.81 96 TRP A N 1
ATOM 753 C CA . TRP A 1 96 ? 1.172 -1.345 14.856 1.00 96.81 96 TRP A CA 1
ATOM 754 C C . TRP A 1 96 ? 1.094 -2.833 15.216 1.00 96.81 96 TRP A C 1
ATOM 756 O O . TRP A 1 96 ? 1.761 -3.644 14.578 1.00 96.81 96 TRP A O 1
ATOM 766 N N . ALA A 1 97 ? 0.213 -3.215 16.145 1.00 97.38 97 ALA A N 1
ATOM 767 C CA . ALA A 1 97 ? 0.024 -4.616 16.524 1.00 97.38 97 ALA A CA 1
ATOM 768 C C . ALA A 1 97 ? -0.455 -5.485 15.345 1.00 97.38 97 ALA A C 1
ATOM 770 O O . ALA A 1 97 ? 0.001 -6.617 15.177 1.00 97.38 97 ALA A O 1
ATOM 771 N N . PHE A 1 98 ? -1.329 -4.946 14.484 1.00 98.31 98 PHE A N 1
ATOM 772 C CA . PHE A 1 98 ? -1.706 -5.603 13.228 1.00 98.31 98 PHE A CA 1
ATOM 773 C C . PHE A 1 98 ? -0.487 -5.802 12.313 1.00 98.31 98 PHE A C 1
ATOM 775 O O . PHE A 1 98 ? -0.312 -6.876 11.736 1.00 98.31 98 PHE A O 1
ATOM 782 N N . CYS A 1 99 ? 0.383 -4.792 12.208 1.00 98.31 99 CYS A N 1
ATOM 783 C CA . CYS A 1 99 ? 1.588 -4.873 11.385 1.00 98.31 99 CYS A CA 1
ATOM 784 C C . CYS A 1 99 ? 2.573 -5.925 11.909 1.00 98.31 99 CYS A C 1
ATOM 786 O O . CYS A 1 99 ? 3.081 -6.723 11.125 1.00 98.31 99 CYS A O 1
ATOM 788 N N . GLU A 1 100 ? 2.815 -5.973 13.220 1.00 98.06 100 GLU A N 1
ATOM 789 C CA . GLU A 1 100 ? 3.681 -6.984 13.840 1.00 98.06 100 GLU A CA 1
ATOM 790 C C . GLU A 1 100 ? 3.152 -8.402 13.627 1.00 98.06 100 GLU A C 1
ATOM 792 O O . GLU A 1 100 ? 3.923 -9.314 13.330 1.00 98.06 100 GLU A O 1
ATOM 797 N N . LYS A 1 101 ? 1.832 -8.576 13.726 1.00 98.25 101 LYS A N 1
ATOM 798 C CA . LYS A 1 101 ? 1.169 -9.865 13.539 1.00 98.25 101 LYS A CA 1
ATOM 799 C C . LYS A 1 101 ? 1.252 -10.371 12.095 1.00 98.25 101 LYS A C 1
ATOM 801 O O . LYS A 1 101 ? 1.487 -11.559 11.897 1.00 98.25 101 LYS A O 1
ATOM 806 N N . HIS A 1 102 ? 1.066 -9.496 11.104 1.00 98.38 102 HIS A N 1
ATOM 807 C CA . HIS A 1 102 ? 0.832 -9.911 9.713 1.00 98.38 102 HIS A CA 1
ATOM 808 C C . HIS A 1 102 ? 1.976 -9.641 8.735 1.00 98.38 102 HIS A C 1
ATOM 810 O O . HIS A 1 102 ? 1.950 -10.160 7.624 1.00 98.38 102 HIS A O 1
ATOM 816 N N . ALA A 1 103 ? 3.010 -8.877 9.096 1.00 98.06 103 ALA A N 1
ATOM 817 C CA . ALA A 1 103 ? 4.084 -8.558 8.147 1.00 98.06 103 ALA A CA 1
ATOM 818 C C . ALA A 1 103 ? 4.806 -9.805 7.605 1.00 98.06 103 ALA A C 1
ATOM 820 O O . ALA A 1 103 ? 5.150 -9.865 6.422 1.00 98.06 103 ALA A O 1
ATOM 821 N N . SER A 1 104 ? 4.963 -10.834 8.445 1.00 97.06 104 SER A N 1
ATOM 822 C CA . SER A 1 104 ? 5.581 -12.098 8.034 1.00 97.06 104 SER A CA 1
ATOM 823 C C . SER A 1 104 ? 4.755 -12.882 7.004 1.00 97.06 104 SER A C 1
ATOM 825 O O . SER A 1 104 ? 5.353 -13.562 6.171 1.00 97.06 104 SER A O 1
ATOM 827 N N . ASP A 1 105 ? 3.425 -12.706 6.968 1.00 97.50 105 ASP A N 1
ATOM 828 C CA . ASP A 1 105 ? 2.542 -13.328 5.964 1.00 97.50 105 ASP A CA 1
ATOM 829 C C . ASP A 1 105 ? 2.862 -12.829 4.543 1.00 97.50 105 ASP A C 1
ATOM 831 O O . ASP A 1 105 ? 2.649 -13.536 3.559 1.00 97.50 105 ASP A O 1
ATOM 835 N N . PHE A 1 106 ? 3.422 -11.620 4.441 1.00 97.00 106 PHE A N 1
ATOM 836 C CA . PHE A 1 106 ? 3.834 -10.981 3.190 1.00 97.00 106 PHE A CA 1
ATOM 837 C C . PHE A 1 106 ? 5.353 -11.029 2.953 1.00 97.00 106 PHE A C 1
ATOM 839 O O . PHE A 1 106 ? 5.843 -10.548 1.932 1.00 97.00 106 PHE A O 1
ATOM 846 N N . GLY A 1 107 ? 6.130 -11.581 3.893 1.00 96.25 107 GLY A N 1
ATOM 847 C CA . GLY A 1 107 ? 7.592 -11.579 3.817 1.00 96.25 107 GLY A CA 1
ATOM 848 C C . GLY A 1 107 ? 8.192 -10.168 3.781 1.00 96.25 107 GLY A C 1
ATOM 849 O O . GLY A 1 107 ? 9.164 -9.935 3.057 1.00 96.25 107 GLY A O 1
ATOM 850 N N . VAL A 1 108 ? 7.595 -9.226 4.519 1.00 96.88 108 VAL A N 1
ATOM 851 C CA . VAL A 1 108 ? 8.067 -7.840 4.674 1.00 96.88 108 VAL A CA 1
ATOM 852 C C . VAL A 1 108 ? 8.273 -7.500 6.153 1.00 96.88 108 VAL A C 1
ATOM 854 O O . VAL A 1 108 ? 7.864 -8.248 7.038 1.00 96.88 108 VAL A O 1
ATOM 857 N N . SER A 1 109 ? 8.907 -6.362 6.444 1.00 96.69 109 SER A N 1
ATOM 858 C CA . SER A 1 109 ? 9.004 -5.863 7.821 1.00 96.69 109 SER A CA 1
ATOM 859 C C . SER A 1 109 ? 7.702 -5.170 8.265 1.00 96.69 109 SER A C 1
ATOM 861 O O . SER A 1 109 ? 6.969 -4.644 7.418 1.00 96.69 109 SER A O 1
ATOM 863 N N . PRO A 1 110 ? 7.416 -5.080 9.580 1.00 97.50 110 PRO A N 1
ATOM 864 C CA . PRO A 1 110 ? 6.245 -4.354 10.087 1.00 97.50 110 PRO A CA 1
ATOM 865 C C . PRO A 1 110 ? 6.165 -2.900 9.612 1.00 97.50 110 PRO A C 1
ATOM 867 O O . PRO A 1 110 ? 5.083 -2.413 9.301 1.00 97.50 110 PRO A O 1
ATOM 870 N N . ILE A 1 111 ? 7.310 -2.225 9.469 1.00 96.44 111 ILE A N 1
ATOM 871 C CA . ILE A 1 111 ? 7.381 -0.848 8.955 1.00 96.44 111 ILE A CA 1
ATOM 872 C C . ILE A 1 111 ? 6.915 -0.775 7.496 1.00 96.44 111 ILE A C 1
ATOM 874 O O . ILE A 1 111 ? 6.180 0.139 7.134 1.00 96.44 111 ILE A O 1
ATOM 878 N N . VAL A 1 112 ? 7.303 -1.735 6.649 1.00 96.00 112 VAL A N 1
ATOM 879 C CA . VAL A 1 112 ? 6.847 -1.782 5.249 1.00 96.00 112 VAL A CA 1
ATOM 880 C C . VAL A 1 112 ? 5.332 -1.977 5.183 1.00 96.00 112 VAL A C 1
ATOM 882 O O . VAL A 1 112 ? 4.662 -1.287 4.414 1.00 96.00 112 VAL A O 1
ATOM 885 N N . LEU A 1 113 ? 4.779 -2.860 6.020 1.00 98.31 113 LEU A N 1
ATOM 886 C CA . LEU A 1 113 ? 3.334 -3.067 6.095 1.00 98.31 113 LEU A CA 1
ATOM 887 C C . LEU A 1 113 ? 2.602 -1.813 6.605 1.00 98.31 113 LEU A C 1
ATOM 889 O O . LEU A 1 113 ? 1.601 -1.413 6.013 1.00 98.31 113 LEU A O 1
ATOM 893 N N . GLN A 1 114 ? 3.127 -1.133 7.628 1.00 98.06 114 GLN A N 1
ATOM 894 C CA . GLN A 1 114 ? 2.560 0.125 8.124 1.00 98.06 114 GLN A CA 1
ATOM 895 C C . GLN A 1 114 ? 2.576 1.223 7.049 1.00 98.06 114 GLN A C 1
ATOM 897 O O . GLN A 1 114 ? 1.562 1.889 6.837 1.00 98.06 114 GLN A O 1
ATOM 902 N N . ASN A 1 115 ? 3.686 1.369 6.319 1.00 96.75 115 ASN A N 1
ATOM 903 C CA . ASN A 1 115 ? 3.795 2.313 5.205 1.00 96.75 115 ASN A CA 1
ATOM 904 C C . ASN A 1 115 ? 2.774 2.008 4.101 1.00 96.75 115 ASN A C 1
ATOM 906 O O . ASN A 1 115 ? 2.189 2.929 3.536 1.00 96.75 115 ASN A O 1
ATOM 910 N N . ARG A 1 116 ? 2.520 0.724 3.813 1.00 97.56 116 ARG A N 1
ATOM 911 C CA . ARG A 1 116 ? 1.496 0.311 2.845 1.00 97.56 116 ARG A CA 1
ATOM 912 C C . ARG A 1 116 ? 0.084 0.664 3.310 1.00 97.56 116 ARG A C 1
ATOM 914 O O . ARG A 1 116 ? -0.724 1.115 2.504 1.00 97.56 116 ARG A O 1
ATOM 921 N N . ILE A 1 117 ? -0.216 0.482 4.596 1.00 98.00 117 ILE A N 1
ATOM 922 C CA . ILE A 1 117 ? -1.500 0.896 5.180 1.00 98.00 117 ILE A CA 1
ATOM 923 C C . ILE A 1 117 ? -1.677 2.415 5.060 1.00 98.00 117 ILE A C 1
ATOM 925 O O . ILE A 1 117 ? -2.759 2.876 4.698 1.00 98.00 117 ILE A O 1
ATOM 929 N N . ASP A 1 118 ? -0.629 3.198 5.327 1.00 96.69 118 ASP A N 1
ATOM 930 C CA . ASP A 1 118 ? -0.690 4.654 5.187 1.00 96.69 118 ASP A CA 1
ATOM 931 C C . ASP A 1 118 ? -0.870 5.092 3.724 1.00 96.69 118 ASP A C 1
ATOM 933 O O . ASP A 1 118 ? -1.721 5.939 3.434 1.00 96.69 118 ASP A O 1
ATOM 937 N N . SER A 1 119 ? -0.145 4.470 2.785 1.00 95.06 119 SER A N 1
ATOM 938 C CA . SER A 1 119 ? -0.233 4.821 1.363 1.00 95.06 119 SER A CA 1
ATOM 939 C C . SER A 1 119 ? -1.602 4.496 0.753 1.00 95.06 119 SE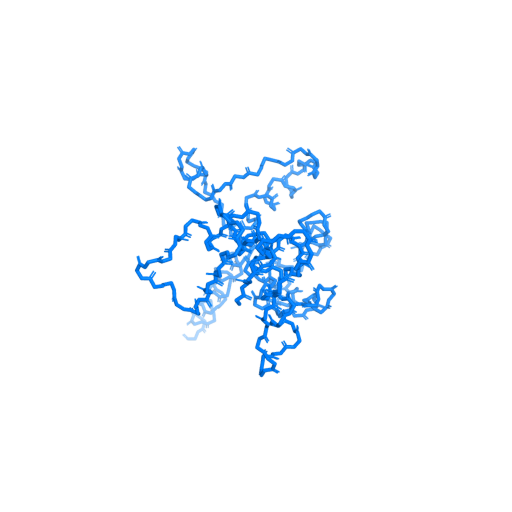R A C 1
ATOM 941 O O . SER A 1 119 ? -2.074 5.246 -0.100 1.00 95.06 119 SER A O 1
ATOM 943 N N . LEU A 1 120 ? -2.279 3.455 1.253 1.00 97.19 120 LEU A N 1
ATOM 944 C CA . LEU A 1 120 ? -3.618 3.025 0.830 1.00 97.19 120 LEU A CA 1
ATOM 945 C C . LEU A 1 120 ? -4.771 3.648 1.634 1.00 97.19 120 LEU A C 1
ATOM 947 O O . LEU A 1 120 ? -5.903 3.169 1.560 1.00 97.19 120 LEU A O 1
ATOM 951 N N . LYS A 1 121 ? -4.541 4.694 2.437 1.00 97.44 121 LYS A N 1
ATOM 952 C CA . LYS A 1 121 ? -5.580 5.236 3.337 1.00 97.44 121 LYS A CA 1
ATOM 953 C C . LYS A 1 121 ? -6.889 5.620 2.643 1.00 97.44 121 LYS A C 1
ATOM 955 O O . LYS A 1 121 ? -7.962 5.460 3.225 1.00 97.44 121 LYS A O 1
ATOM 960 N N . TYR A 1 122 ? -6.818 6.097 1.402 1.00 98.06 122 TYR A N 1
ATOM 961 C CA . TYR A 1 122 ? -8.000 6.450 0.620 1.00 98.06 122 TYR A CA 1
ATOM 962 C C . TYR A 1 122 ? -8.773 5.206 0.161 1.00 98.06 122 TYR A C 1
ATOM 964 O O . TYR A 1 122 ? -9.993 5.134 0.301 1.00 98.06 122 TYR A O 1
ATOM 972 N N . GLU A 1 123 ? -8.066 4.202 -0.341 1.00 98.31 123 GLU A N 1
ATOM 973 C CA . GLU A 1 123 ? -8.601 2.917 -0.782 1.00 98.31 123 GLU A CA 1
ATOM 974 C C . GLU A 1 123 ? -9.199 2.131 0.396 1.00 98.31 123 GLU A C 1
ATOM 976 O O . GLU A 1 123 ? -10.297 1.582 0.289 1.00 98.31 123 GLU A O 1
ATOM 981 N N . ILE A 1 124 ? -8.529 2.146 1.551 1.00 98.44 124 ILE A N 1
ATOM 982 C CA . ILE A 1 124 ? -9.023 1.563 2.803 1.00 98.44 124 ILE A CA 1
ATOM 983 C C . ILE A 1 124 ? -10.332 2.238 3.214 1.00 98.44 124 ILE A C 1
ATOM 985 O O . ILE A 1 124 ? -11.306 1.544 3.501 1.00 98.44 124 ILE A O 1
ATOM 989 N N . GLN A 1 125 ? -10.400 3.573 3.200 1.00 98.06 125 GLN A N 1
ATOM 990 C CA . GLN A 1 125 ? -11.626 4.290 3.553 1.00 98.06 125 GLN A CA 1
ATOM 991 C C . GLN A 1 125 ? -12.792 3.924 2.624 1.00 98.06 125 GLN A C 1
ATOM 993 O O . GLN A 1 125 ? -13.894 3.659 3.107 1.00 98.06 125 GLN A O 1
ATOM 998 N N . GLN A 1 126 ? -12.566 3.886 1.308 1.00 98.56 126 GLN A N 1
ATOM 999 C CA . GLN A 1 126 ? -13.583 3.463 0.339 1.00 98.56 126 GLN A CA 1
ATOM 1000 C C . GLN A 1 126 ? -14.100 2.053 0.656 1.00 98.56 126 GLN A C 1
ATOM 1002 O O . GLN A 1 126 ? -15.310 1.836 0.749 1.00 98.56 126 GLN A O 1
ATOM 1007 N N . TYR A 1 127 ? -13.190 1.103 0.878 1.00 98.69 127 TYR A N 1
ATOM 1008 C CA . TYR A 1 127 ? -13.543 -0.291 1.128 1.00 98.69 127 TYR A CA 1
ATOM 1009 C C . TYR A 1 127 ? -14.284 -0.501 2.454 1.00 98.69 127 TYR A C 1
ATOM 1011 O O . TYR A 1 127 ? -15.278 -1.236 2.517 1.00 98.69 127 TYR A O 1
ATOM 1019 N N . LEU A 1 128 ? -13.843 0.172 3.521 1.00 97.94 128 LEU A N 1
ATOM 1020 C CA . LEU A 1 128 ? -14.520 0.143 4.820 1.00 97.94 128 LEU A CA 1
ATOM 1021 C C . LEU A 1 128 ? -15.928 0.753 4.739 1.00 97.94 128 LEU A C 1
ATOM 1023 O O . LEU A 1 128 ? -16.834 0.257 5.405 1.00 97.94 128 LEU A O 1
ATOM 1027 N N . ASN A 1 129 ? -16.142 1.732 3.854 1.00 97.88 129 ASN A N 1
ATOM 1028 C CA . ASN A 1 129 ? -17.455 2.322 3.566 1.00 97.88 129 ASN A CA 1
ATOM 1029 C C . ASN A 1 129 ? -18.308 1.513 2.569 1.00 97.88 129 ASN A C 1
ATOM 1031 O O . ASN A 1 129 ? -19.387 1.958 2.181 1.00 97.88 129 ASN A O 1
ATOM 1035 N N . GLY A 1 130 ? -17.861 0.318 2.173 1.00 98.12 130 GLY A N 1
ATOM 1036 C CA . GLY A 1 130 ? -18.664 -0.633 1.404 1.00 98.12 130 GLY A CA 1
ATOM 1037 C C . GLY A 1 130 ? -18.441 -0.622 -0.106 1.00 98.12 130 GLY A C 1
ATOM 1038 O O . GLY A 1 130 ? -19.148 -1.348 -0.801 1.00 98.12 130 GLY A O 1
ATOM 1039 N N . VAL A 1 131 ? -17.466 0.133 -0.625 1.00 98.56 131 VAL A N 1
ATOM 1040 C CA . VAL A 1 131 ? -17.087 0.039 -2.045 1.00 98.56 131 VAL A CA 1
ATOM 1041 C C . VAL A 1 131 ? -16.443 -1.334 -2.305 1.00 98.56 131 VAL A C 1
ATOM 1043 O O . VAL A 1 131 ? -15.502 -1.694 -1.596 1.00 98.56 131 VAL A O 1
ATOM 1046 N N . PRO A 1 132 ? -16.916 -2.126 -3.285 1.00 98.00 132 PRO A N 1
ATOM 1047 C CA . PRO A 1 132 ? -16.299 -3.405 -3.646 1.00 98.00 132 PRO A CA 1
ATOM 1048 C C . PRO A 1 132 ? -14.831 -3.274 -4.097 1.00 98.00 132 PRO A C 1
ATOM 1050 O O . PRO A 1 132 ? -14.443 -2.259 -4.671 1.00 98.00 132 PRO A O 1
ATOM 1053 N N . LEU A 1 133 ? -14.010 -4.315 -3.882 1.00 97.38 133 LEU A N 1
ATOM 1054 C CA . LEU A 1 133 ? -12.563 -4.300 -4.196 1.00 97.38 133 LEU A CA 1
ATOM 1055 C C . LEU A 1 133 ? -12.239 -4.009 -5.671 1.00 97.38 133 LEU A C 1
ATOM 1057 O O . LEU A 1 133 ? -11.191 -3.441 -5.980 1.00 97.38 133 LEU A O 1
ATOM 1061 N N . ASP A 1 134 ? -13.105 -4.447 -6.579 1.00 96.81 134 ASP A N 1
ATOM 1062 C CA . ASP A 1 134 ? -13.009 -4.265 -8.028 1.00 96.81 134 ASP A CA 1
ATOM 1063 C C . ASP A 1 134 ? -13.534 -2.900 -8.501 1.00 96.81 134 ASP A C 1
ATOM 1065 O O . ASP A 1 134 ? -13.369 -2.553 -9.668 1.00 96.81 134 ASP A O 1
ATOM 1069 N N . GLN A 1 135 ? -14.126 -2.119 -7.595 1.00 97.88 135 GLN A N 1
ATOM 1070 C CA . GLN A 1 135 ? -14.704 -0.800 -7.861 1.00 97.88 135 GLN A CA 1
ATOM 1071 C C . GLN A 1 135 ? -13.992 0.330 -7.108 1.00 97.88 135 GLN A C 1
ATOM 1073 O O . GLN A 1 135 ? -14.434 1.476 -7.170 1.00 97.88 135 GLN A O 1
ATOM 1078 N N . LEU A 1 136 ? -12.900 0.027 -6.399 1.00 98.00 136 LEU A N 1
ATOM 1079 C CA . LEU A 1 136 ? -12.091 1.047 -5.738 1.00 98.00 136 LEU A CA 1
ATOM 1080 C C . LEU A 1 136 ? -11.505 2.015 -6.767 1.00 98.00 136 LEU A C 1
ATOM 1082 O O . LEU A 1 136 ? -10.869 1.603 -7.740 1.00 98.00 136 LEU A O 1
ATOM 1086 N N . GLU A 1 137 ? -11.666 3.313 -6.522 1.00 97.31 137 GLU A N 1
ATOM 1087 C CA . GLU A 1 137 ? -10.934 4.321 -7.275 1.00 97.31 137 GLU A CA 1
ATOM 1088 C C . GLU A 1 137 ? -9.519 4.430 -6.699 1.00 97.31 137 GLU A C 1
ATOM 1090 O O . GLU A 1 137 ? -9.342 4.809 -5.543 1.00 97.31 137 GLU A O 1
ATOM 1095 N N . ILE A 1 138 ? -8.509 4.120 -7.512 1.00 94.50 138 ILE A N 1
ATOM 1096 C CA . ILE A 1 138 ? -7.102 4.262 -7.126 1.00 94.50 138 ILE A CA 1
ATOM 1097 C C . ILE A 1 138 ? -6.623 5.668 -7.496 1.00 94.50 138 ILE A C 1
ATOM 1099 O O . ILE A 1 138 ? -6.623 6.049 -8.674 1.00 94.50 138 ILE A O 1
ATOM 1103 N N . LEU A 1 139 ? -6.203 6.457 -6.504 1.00 93.75 139 LEU A N 1
ATOM 1104 C CA . LEU A 1 139 ? -5.770 7.843 -6.711 1.00 93.75 139 LEU A CA 1
ATOM 1105 C C . LEU A 1 139 ? -4.440 8.132 -6.027 1.00 93.75 139 LEU A C 1
ATOM 1107 O O . LEU A 1 139 ? -4.300 7.967 -4.821 1.00 93.75 139 LEU A O 1
ATOM 1111 N N . SER A 1 140 ? -3.504 8.734 -6.767 1.00 88.75 140 SER A N 1
ATOM 1112 C CA . SER A 1 140 ? -2.298 9.289 -6.148 1.00 88.75 140 SER A CA 1
ATOM 1113 C C . SER A 1 140 ? -2.641 10.409 -5.162 1.00 88.75 140 SER A C 1
ATOM 1115 O O . SER A 1 140 ? -3.615 11.150 -5.347 1.00 88.75 140 SE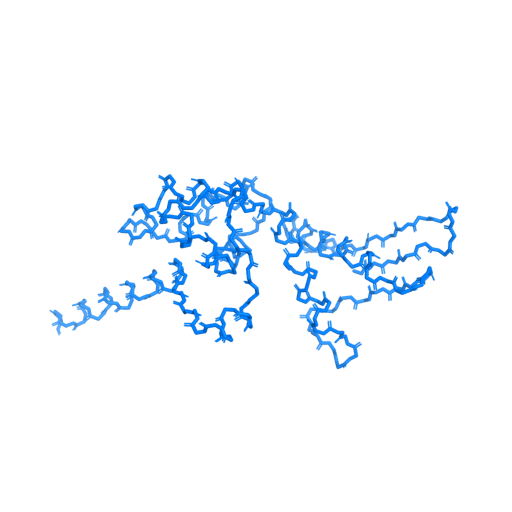R A O 1
ATOM 1117 N N . ILE A 1 141 ? -1.783 10.612 -4.159 1.00 88.56 141 ILE A N 1
ATOM 1118 C CA . ILE A 1 141 ? -1.964 11.658 -3.141 1.00 88.56 141 ILE A CA 1
ATOM 1119 C C . ILE A 1 141 ? -2.130 13.062 -3.750 1.00 88.56 141 ILE A C 1
ATOM 1121 O O . ILE A 1 141 ? -2.905 13.881 -3.261 1.00 88.56 141 ILE A O 1
ATOM 1125 N N . HIS A 1 142 ? -1.452 13.340 -4.867 1.00 89.12 142 HIS A N 1
ATOM 1126 C CA . HIS A 1 142 ? -1.587 14.596 -5.607 1.00 89.12 142 HIS A CA 1
ATOM 1127 C C . HIS A 1 142 ? -2.988 14.759 -6.204 1.00 89.12 142 HIS A C 1
ATOM 1129 O O . HIS A 1 142 ? -3.566 15.846 -6.161 1.00 89.12 142 HIS A O 1
ATOM 1135 N N . LYS A 1 143 ? -3.551 13.676 -6.748 1.00 93.56 143 LYS A N 1
ATOM 1136 C CA . LYS A 1 143 ? -4.884 13.666 -7.356 1.00 93.56 143 LYS A CA 1
ATOM 1137 C C . LYS A 1 143 ? -5.973 13.782 -6.287 1.00 93.56 143 LYS A C 1
ATOM 1139 O O . LYS A 1 143 ? -6.922 14.533 -6.496 1.00 93.56 143 LYS A O 1
ATOM 1144 N N . GLN A 1 144 ? -5.786 13.137 -5.132 1.00 95.25 144 GLN A N 1
ATOM 1145 C CA . GLN A 1 144 ? -6.636 13.313 -3.949 1.00 95.25 144 GLN A CA 1
ATOM 1146 C C . GLN A 1 144 ? -6.647 14.783 -3.497 1.00 95.25 144 GLN A C 1
ATOM 1148 O O . GLN A 1 144 ? -7.710 15.402 -3.458 1.00 95.25 144 GLN A O 1
ATOM 1153 N N . LYS A 1 145 ? -5.466 15.391 -3.293 1.00 94.25 145 LYS A N 1
ATOM 1154 C CA . LYS A 1 145 ? -5.327 16.816 -2.929 1.00 94.25 145 LYS A CA 1
ATOM 1155 C C . LYS A 1 145 ? -5.989 17.748 -3.943 1.00 94.25 145 LYS A C 1
ATOM 1157 O O . LYS A 1 145 ? -6.724 18.649 -3.555 1.00 94.25 145 LYS A O 1
ATOM 1162 N N . LYS A 1 146 ? -5.784 17.512 -5.244 1.00 96.25 146 LYS A N 1
ATOM 1163 C CA . LYS A 1 146 ? -6.408 18.302 -6.321 1.00 96.25 146 LYS A CA 1
ATOM 1164 C C . LYS A 1 146 ? -7.940 18.243 -6.282 1.00 96.25 146 LYS A C 1
ATOM 1166 O O . LYS A 1 146 ? -8.589 19.200 -6.689 1.00 96.25 146 LYS A O 1
ATOM 1171 N N . ARG A 1 147 ? -8.514 17.135 -5.803 1.00 97.00 147 ARG A N 1
ATOM 1172 C CA . ARG A 1 147 ? -9.961 16.953 -5.616 1.00 97.00 147 ARG A CA 1
ATOM 1173 C C . ARG A 1 147 ? -10.460 17.375 -4.227 1.00 97.00 147 ARG A C 1
ATOM 1175 O O . ARG A 1 147 ? -11.638 17.201 -3.945 1.00 97.00 147 ARG A O 1
ATOM 1182 N N . GLY A 1 148 ? -9.592 17.905 -3.361 1.00 96.81 148 GLY A N 1
ATOM 1183 C CA . GLY A 1 148 ? -9.949 18.258 -1.984 1.00 96.81 148 GLY A CA 1
ATOM 1184 C C . GLY A 1 148 ? -10.246 17.052 -1.086 1.00 96.81 148 GLY A C 1
ATOM 1185 O O . GLY A 1 148 ? -10.878 17.211 -0.047 1.00 96.81 148 GLY A O 1
ATOM 1186 N N . ILE A 1 149 ? -9.811 15.850 -1.475 1.00 96.69 149 ILE A N 1
ATOM 1187 C CA . ILE A 1 149 ? -9.981 14.628 -0.685 1.00 96.69 149 ILE A CA 1
ATOM 1188 C C . ILE A 1 149 ? -8.891 14.594 0.389 1.00 96.69 149 ILE A C 1
ATOM 1190 O O . ILE A 1 149 ? -7.700 14.651 0.075 1.00 96.69 149 ILE A O 1
ATOM 1194 N N . VAL A 1 150 ? -9.304 14.489 1.652 1.00 94.50 150 VAL A N 1
ATOM 1195 C CA . VAL A 1 150 ? -8.414 14.376 2.812 1.00 94.50 150 VAL A CA 1
ATOM 1196 C C . VAL A 1 150 ? -8.887 13.212 3.670 1.00 94.50 150 VAL A C 1
ATOM 1198 O O . VAL A 1 150 ? -10.020 13.205 4.146 1.00 94.50 150 VAL A O 1
ATOM 1201 N N . VAL A 1 151 ? -8.008 12.231 3.862 1.00 95.19 151 VAL A N 1
ATOM 1202 C CA . VAL A 1 151 ? -8.284 11.010 4.622 1.00 95.19 151 VAL A CA 1
ATOM 1203 C C . VAL A 1 151 ? -7.177 10.816 5.648 1.00 95.19 151 VAL A C 1
ATOM 1205 O O . VAL A 1 151 ? -5.996 10.896 5.299 1.00 95.19 151 VAL A O 1
ATOM 1208 N N . LYS A 1 152 ? -7.566 10.578 6.902 1.00 95.56 152 LYS A N 1
ATOM 1209 C CA . LYS A 1 152 ? -6.651 10.123 7.954 1.00 95.56 152 LYS A CA 1
ATOM 1210 C C . LYS A 1 152 ? -6.386 8.637 7.766 1.00 95.56 152 LYS A C 1
ATOM 1212 O O . LYS A 1 152 ? -7.331 7.881 7.537 1.00 95.56 152 LYS A O 1
ATOM 1217 N N . SER A 1 153 ? -5.130 8.220 7.847 1.00 96.31 153 SER A N 1
ATOM 1218 C CA . SER A 1 153 ? -4.804 6.797 7.858 1.00 96.31 153 SER A CA 1
ATOM 1219 C C . SER A 1 153 ? -5.140 6.162 9.205 1.00 96.31 153 SER A C 1
ATOM 1221 O O . SER A 1 153 ? -5.366 6.845 10.203 1.00 96.31 153 SER A O 1
ATOM 1223 N N . LEU A 1 154 ? -5.151 4.830 9.252 1.00 97.06 154 LEU A N 1
ATOM 1224 C CA . LEU A 1 154 ? -5.273 4.101 10.518 1.00 97.06 154 LEU A CA 1
ATOM 1225 C C . LEU A 1 154 ? -4.092 4.402 11.461 1.00 97.06 154 LEU A C 1
ATOM 1227 O O . LEU A 1 154 ? -4.264 4.409 12.677 1.00 97.06 154 LEU A O 1
ATOM 1231 N N . VAL A 1 155 ? -2.925 4.737 10.898 1.00 95.50 155 VAL A N 1
ATOM 1232 C CA . VAL A 1 155 ? -1.739 5.185 11.642 1.00 95.50 155 VAL A CA 1
ATOM 1233 C C . VAL A 1 155 ? -1.968 6.574 12.246 1.00 95.50 155 VAL A C 1
ATOM 1235 O O . VAL A 1 155 ? -1.691 6.779 13.426 1.00 95.50 155 VAL A O 1
ATOM 1238 N N . ASP A 1 156 ? -2.530 7.516 11.478 1.00 96.31 156 ASP A N 1
ATOM 1239 C CA . ASP A 1 156 ? -2.905 8.845 11.986 1.00 96.31 156 ASP A CA 1
ATOM 1240 C C . ASP A 1 156 ? -3.890 8.728 13.163 1.00 96.31 156 ASP A C 1
ATOM 1242 O O . ASP A 1 156 ? -3.714 9.369 14.199 1.00 96.31 156 ASP A O 1
ATOM 1246 N N . LEU A 1 157 ? -4.912 7.876 13.019 1.00 95.50 157 LEU A N 1
ATOM 1247 C CA . LEU A 1 157 ? -5.933 7.655 14.046 1.00 95.50 157 LEU A CA 1
ATOM 1248 C C . LEU A 1 157 ? -5.355 7.021 15.319 1.00 95.50 157 LEU A C 1
ATOM 1250 O O . LEU A 1 157 ? -5.710 7.431 16.425 1.00 95.50 157 LEU A O 1
ATOM 1254 N N . GLU A 1 158 ? -4.447 6.055 15.181 1.00 94.50 158 GLU A N 1
ATOM 1255 C CA . GLU A 1 158 ? -3.744 5.460 16.319 1.00 94.50 158 GLU A CA 1
ATOM 1256 C C . GLU A 1 158 ? -2.882 6.496 17.049 1.00 94.50 158 GLU A C 1
ATOM 1258 O O . GLU A 1 158 ? -2.962 6.605 18.274 1.00 94.50 158 GLU A O 1
ATOM 1263 N N . ASN A 1 159 ? -2.112 7.304 16.315 1.00 93.31 159 ASN A N 1
ATOM 1264 C CA . ASN A 1 159 ? -1.285 8.360 16.899 1.00 93.31 159 ASN A CA 1
ATOM 1265 C C . ASN A 1 159 ? -2.128 9.371 17.690 1.00 93.31 159 ASN A C 1
ATOM 1267 O O . ASN A 1 159 ? -1.772 9.740 18.811 1.00 93.31 159 ASN A O 1
ATOM 1271 N N . GLU A 1 160 ? -3.270 9.794 17.144 1.00 94.31 160 GLU A N 1
ATOM 1272 C CA . GLU A 1 160 ? -4.202 10.689 17.835 1.00 94.31 160 GLU A CA 1
ATOM 1273 C C . GLU A 1 160 ? -4.742 10.070 19.127 1.00 94.31 160 GLU A C 1
ATOM 1275 O O . GLU A 1 160 ? -4.763 10.736 20.166 1.00 94.31 160 GLU A O 1
ATOM 1280 N N . ARG A 1 161 ? -5.122 8.788 19.090 1.00 91.94 161 ARG A N 1
ATOM 1281 C CA . ARG A 1 161 ? -5.583 8.042 20.266 1.00 91.94 161 ARG A CA 1
ATOM 1282 C C . ARG A 1 161 ? -4.504 7.974 21.349 1.00 91.94 161 ARG A C 1
ATOM 1284 O O . ARG A 1 161 ? -4.791 8.265 22.508 1.00 91.94 161 ARG A O 1
ATOM 1291 N N . MET A 1 162 ? -3.261 7.663 20.980 1.00 90.62 162 MET A N 1
ATOM 1292 C CA . MET A 1 162 ? -2.135 7.594 21.921 1.00 90.62 162 MET A CA 1
ATOM 1293 C C . MET A 1 162 ? -1.845 8.950 22.578 1.00 90.62 162 MET A C 1
ATOM 1295 O O . MET A 1 162 ? -1.630 9.022 23.788 1.00 90.62 162 MET A O 1
ATOM 1299 N N . ILE A 1 163 ? -1.901 10.042 21.809 1.00 92.56 163 ILE A N 1
ATOM 1300 C CA . ILE A 1 163 ? -1.745 11.406 22.337 1.00 92.56 163 ILE A CA 1
ATOM 1301 C C . ILE A 1 163 ? -2.871 11.744 23.323 1.00 92.56 163 ILE A C 1
ATOM 1303 O O . ILE A 1 163 ? -2.618 12.331 24.376 1.00 92.56 163 ILE A O 1
ATOM 1307 N N . GLN A 1 164 ? -4.116 11.380 23.007 1.00 91.25 164 GLN A N 1
ATOM 1308 C CA . GLN A 1 164 ? -5.259 11.604 23.897 1.00 91.25 164 GLN A CA 1
ATOM 1309 C C . GLN A 1 164 ? -5.112 10.836 25.214 1.00 91.25 164 GLN A C 1
ATOM 1311 O O . GLN A 1 164 ? -5.309 11.430 26.274 1.00 91.25 164 GLN A O 1
ATOM 1316 N N . MET A 1 165 ? -4.711 9.563 25.158 1.00 88.00 165 MET A N 1
ATOM 1317 C CA . MET A 1 165 ? -4.449 8.746 26.347 1.00 88.00 165 MET A CA 1
ATOM 1318 C C . MET A 1 165 ? -3.372 9.387 27.228 1.00 88.00 165 MET A C 1
ATOM 1320 O O . MET A 1 165 ? -3.629 9.667 28.398 1.00 88.00 165 MET A O 1
ATOM 1324 N N . TRP A 1 166 ? -2.227 9.749 26.646 1.00 89.38 166 TRP A N 1
ATOM 1325 C CA . TRP A 1 166 ? -1.130 10.403 27.365 1.00 89.38 166 TRP A CA 1
ATOM 1326 C C . TRP A 1 166 ? -1.551 11.716 28.043 1.00 89.38 166 TRP A C 1
ATOM 1328 O O . TRP A 1 166 ? -1.179 12.003 29.183 1.00 89.38 166 TRP A O 1
ATOM 1338 N N . ASN A 1 167 ? -2.347 12.535 27.352 1.00 90.56 167 ASN A N 1
ATOM 1339 C CA . ASN A 1 167 ? -2.846 13.791 27.909 1.00 90.56 167 ASN A CA 1
ATOM 1340 C C . ASN A 1 167 ? -3.876 13.563 29.023 1.00 90.56 167 ASN A C 1
ATOM 1342 O O . ASN A 1 167 ? -3.887 14.316 29.996 1.00 90.56 167 ASN A O 1
ATOM 1346 N N . SER A 1 168 ? -4.718 12.534 28.900 1.00 86.50 168 SER A N 1
ATOM 1347 C CA . SER A 1 168 ? -5.692 12.178 29.933 1.00 86.50 168 SER A CA 1
ATOM 1348 C C . SER A 1 168 ? -5.018 11.688 31.214 1.00 86.50 168 SER A C 1
ATOM 1350 O O . SER A 1 168 ? -5.407 12.111 32.297 1.00 86.50 168 SER A O 1
ATOM 1352 N N . GLU A 1 169 ? -3.946 10.900 31.104 1.00 80.06 169 GLU A N 1
ATOM 1353 C CA . GLU 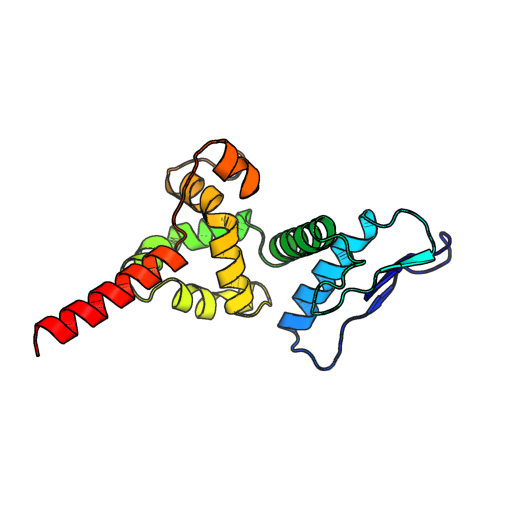A 1 169 ? -3.158 10.441 32.253 1.00 80.06 169 GLU A CA 1
ATOM 1354 C C . GLU A 1 169 ? -2.490 11.611 32.981 1.00 80.06 169 GLU A C 1
ATOM 1356 O O . GLU A 1 169 ? -2.483 11.659 34.207 1.00 80.06 169 GLU A O 1
ATOM 1361 N N . ARG A 1 170 ? -1.992 12.608 32.239 1.00 74.56 170 ARG A N 1
ATOM 1362 C CA . ARG A 1 170 ? -1.386 13.819 32.813 1.00 74.56 170 ARG A CA 1
ATOM 1363 C C . ARG A 1 170 ? -2.375 14.784 33.456 1.00 74.56 170 ARG A C 1
ATOM 1365 O O . ARG A 1 170 ? -1.973 15.532 34.334 1.00 74.56 170 ARG A O 1
ATOM 1372 N N . ALA A 1 171 ? -3.631 14.804 33.018 1.00 64.75 171 ALA A N 1
ATOM 1373 C CA . ALA A 1 171 ? -4.664 15.664 33.599 1.00 64.75 171 ALA A CA 1
ATOM 1374 C C . ALA A 1 171 ? -5.197 15.142 34.947 1.00 64.75 171 ALA A C 1
ATOM 1376 O O . ALA A 1 171 ? -5.907 15.864 35.644 1.00 64.75 171 ALA A O 1
ATOM 1377 N N . VAL A 1 172 ? -4.883 13.890 35.293 1.00 60.72 172 VAL A N 1
ATOM 1378 C CA . VAL A 1 172 ? -5.307 13.216 36.531 1.00 60.72 172 VAL A CA 1
ATOM 1379 C C . VAL A 1 172 ? -4.204 13.248 37.609 1.00 60.72 172 VAL A C 1
ATOM 1381 O O . VAL A 1 172 ? -4.451 12.829 38.740 1.00 60.72 172 VAL A O 1
ATOM 1384 N N . VAL A 1 173 ? -3.012 13.775 37.289 1.00 52.00 173 VAL A N 1
ATOM 1385 C CA . VAL A 1 173 ? -1.859 13.923 38.204 1.00 52.00 173 VAL A CA 1
ATOM 1386 C C . VAL A 1 173 ? -1.729 15.353 38.714 1.00 52.00 173 VAL A C 1
ATOM 1388 O O . VAL A 1 173 ? -1.809 16.288 37.887 1.00 52.00 173 VAL A O 1
#

Sequence (173 aa):
MVSIAQNDEDNHIILVNSNKSREEQNFHGFHELIHIPTADKPGTTLNCFDKVKPNQDSYLEWLANEGAAEMAVPYKILLPMIKSEIHEMLIGNGTWAFCEKHASDFGVSPIVLQNRIDSLKYEIQQYLNGVPLDQLEILSIHKQKKRGIVVKSLVDLENERMIQMWNSERAVV

Secondary structure (DSSP, 8-state):
-EE--SSTTSPPEE---TTS-HHHHHHHHHHHHHHGGG-SSTT-EE---SS--TTS-HHHHHHHHHHHHHHHS-HHHHHHHHHHHHHHHHTSSHHHHHHHHHGGGGTS-HHHHHHHHHHTHHHHHHHHTT--TTSPPP--HHHHHHTT-----HHHHHHHHHHHHHHHHHHT-

Foldseek 3Di:
DWWFAQDPVDDTDDDFDPVDDQQVSLLSSQLRVLCHVVDPHGGDDDDDDPDDDPPDDPVSSVSSNVRSLCVLPPCVVVLVVCLVCVCCQQPNPHLLVVLCVCVVVSSHHSVSVVVSQQQCQQQSVCVNVPQDPVRGDDDGPVRCVVVVHDGQGSVNSRVVVVVVVVVVVVVVD

pLDDT: mean 90.32, std 10.6, range [49.12, 98.69]

Radius of gyration: 19.18 Å; chains: 1; bounding box: 42×32×65 Å